Protein AF-A0A645CRA7-F1 (afdb_monomer)

Organism: NCBI:txid1076179

Mean predicted aligned error: 7.64 Å

Foldseek 3Di:
DVVVVCCVVPPQCVLVVVVVVVVVVVVCVVVVVDPVVVVVVVVVVVLVVQLVVQLCVLVVCCVVPVPDPDPVVNVVSSVVSNCCCVPVVVVVSVVSVVVVVCVVVVPPDPPDPDDPDPPDD

Secondary structure (DSSP, 8-state):
--HHHHIIIIIISHHHHHHHHHHHHHHHHHHT---HHHHHHHHHHHHHHHHHHHHHHHHHHHHHS---S-HHHHHHHHHHHHHHHHHHHHHHHHHHHHHHHHHHHT----------PPPP-

Sequence (121 aa):
MLGLPYWVIFEWLTPIVEAAGIIYMIIQIAIGQLDINIFLILFGFTYLFSILFSVWAVVFEEFSYPKYKKSSDLIKLIAISLIEPFFNHPMNVWFSLKGNYHYMTGVRSWGKMERKGFAKK

Solvent-accessible surface area (backbone atoms only — not comparable to full-atom values): 7169 Å² total; per-residue (Å²): 130,66,62,62,63,47,42,50,60,65,60,66,39,39,48,57,52,49,53,50,50,52,52,50,52,52,51,34,54,75,73,65,75,54,59,62,67,62,48,52,52,52,50,50,51,56,52,53,54,51,42,49,52,56,45,48,51,56,52,50,44,43,74,77,51,76,75,72,93,46,74,70,56,55,54,49,52,49,56,46,56,72,50,38,69,77,55,56,47,56,50,50,35,50,52,50,53,49,50,52,52,28,62,76,70,66,58,80,77,89,69,85,85,77,80,80,69,85,76,80,127

pLDDT: mean 87.11, std 8.3, range [48.47, 96.12]

Structure (mmCIF, N/CA/C/O backbone):
data_AF-A0A645CRA7-F1
#
_entry.id   AF-A0A645CRA7-F1
#
loop_
_atom_site.group_PDB
_atom_site.id
_atom_site.type_symbol
_atom_site.label_atom_id
_atom_site.label_alt_id
_atom_site.label_comp_id
_atom_site.label_asym_id
_atom_site.label_entity_id
_atom_site.label_seq_id
_atom_site.pdbx_PDB_ins_code
_atom_site.Cartn_x
_atom_site.Cartn_y
_atom_site.Cartn_z
_atom_site.occupancy
_atom_site.B_iso_or_equiv
_atom_site.auth_seq_id
_atom_site.auth_comp_id
_atom_site.auth_asym_id
_atom_site.auth_atom_id
_atom_site.pdbx_PDB_model_num
ATOM 1 N N . MET A 1 1 ? -4.613 -25.609 -12.948 1.00 62.53 1 MET A N 1
ATOM 2 C CA . MET A 1 1 ? -5.931 -25.291 -12.345 1.00 62.53 1 MET A CA 1
ATOM 3 C C . MET A 1 1 ? -5.840 -24.587 -10.981 1.00 62.53 1 MET A C 1
ATOM 5 O O . MET A 1 1 ? -6.856 -24.087 -10.528 1.00 62.53 1 MET A O 1
ATOM 9 N N . LEU A 1 2 ? -4.656 -24.455 -10.356 1.00 84.06 2 LEU A N 1
ATOM 10 C CA . LEU A 1 2 ? -4.478 -23.709 -9.092 1.00 84.06 2 LEU A CA 1
ATOM 11 C C . LEU A 1 2 ? -4.395 -22.178 -9.252 1.00 84.06 2 LEU A C 1
ATOM 13 O O . LEU A 1 2 ? -4.548 -21.455 -8.275 1.00 84.06 2 LEU A O 1
ATOM 17 N N . GLY A 1 3 ? -4.180 -21.680 -10.474 1.00 89.69 3 GLY A N 1
ATOM 18 C CA . GLY A 1 3 ? -3.999 -20.247 -10.723 1.00 89.69 3 GLY A CA 1
ATOM 19 C C . GLY A 1 3 ? -5.240 -19.402 -10.431 1.00 89.69 3 GLY A C 1
ATOM 20 O O . GLY A 1 3 ? -5.107 -18.314 -9.895 1.00 89.69 3 GLY A O 1
ATOM 21 N N . LEU A 1 4 ? -6.446 -19.907 -10.720 1.00 91.50 4 LEU A N 1
ATOM 22 C CA . LEU A 1 4 ? -7.678 -19.139 -10.506 1.00 91.50 4 LEU A CA 1
ATOM 23 C C . LEU A 1 4 ? -8.021 -18.973 -9.014 1.00 91.50 4 LEU A C 1
ATOM 25 O O . LEU A 1 4 ? -8.268 -17.843 -8.603 1.00 91.50 4 LEU A O 1
ATOM 29 N N . PRO A 1 5 ? -7.957 -20.026 -8.172 1.00 92.12 5 PRO A N 1
ATOM 30 C CA . PRO A 1 5 ? -8.060 -19.851 -6.725 1.00 92.12 5 PRO A CA 1
ATOM 31 C C . PRO A 1 5 ? -7.002 -18.902 -6.152 1.00 92.12 5 PRO A C 1
ATOM 33 O O . PRO A 1 5 ? -7.337 -18.039 -5.346 1.00 92.12 5 PRO A O 1
ATOM 36 N N . TYR A 1 6 ? -5.744 -19.024 -6.592 1.00 91.88 6 TYR A N 1
ATOM 37 C CA . TYR A 1 6 ? -4.669 -18.132 -6.156 1.00 91.88 6 TYR A CA 1
ATOM 38 C C . TYR A 1 6 ? -4.982 -16.670 -6.491 1.00 91.88 6 TYR A C 1
ATOM 40 O O . TYR A 1 6 ? -4.957 -15.814 -5.613 1.00 91.88 6 TYR A O 1
ATOM 48 N N . TRP A 1 7 ? -5.353 -16.410 -7.742 1.00 92.62 7 TRP A N 1
ATOM 49 C CA . TRP A 1 7 ? -5.669 -15.075 -8.228 1.00 92.62 7 TRP A CA 1
ATOM 50 C C . TRP A 1 7 ? -6.812 -14.428 -7.435 1.00 92.62 7 TRP A C 1
ATOM 52 O O . TRP A 1 7 ? -6.708 -13.288 -6.990 1.00 92.62 7 TRP A O 1
ATOM 62 N N . VAL A 1 8 ? -7.891 -15.174 -7.175 1.00 91.56 8 VAL A N 1
ATOM 63 C CA . VAL A 1 8 ? -9.033 -14.647 -6.412 1.00 91.56 8 VAL A CA 1
ATOM 64 C C . VAL A 1 8 ? -8.636 -14.302 -4.972 1.00 91.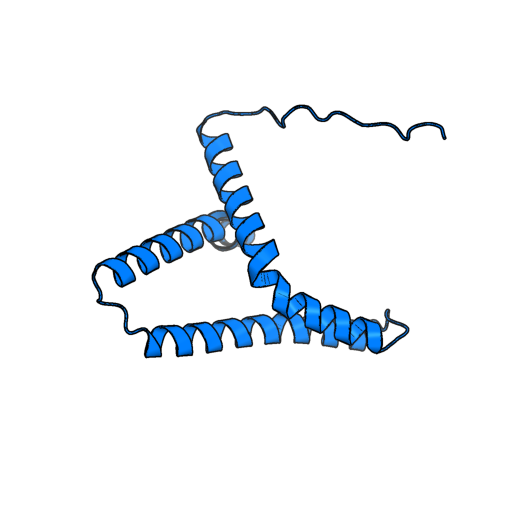56 8 VAL A C 1
ATOM 66 O O . VAL A 1 8 ? -8.998 -13.235 -4.481 1.00 91.56 8 VAL A O 1
ATOM 69 N N . ILE A 1 9 ? -7.896 -15.183 -4.294 1.00 92.38 9 ILE A N 1
ATOM 70 C CA . ILE A 1 9 ? -7.597 -15.043 -2.859 1.00 92.38 9 ILE A CA 1
ATOM 71 C C . ILE A 1 9 ? -6.471 -14.037 -2.599 1.00 92.38 9 ILE A C 1
ATOM 73 O O . ILE A 1 9 ? -6.539 -13.294 -1.625 1.00 92.38 9 ILE A O 1
ATOM 77 N N . PHE A 1 10 ? -5.438 -14.008 -3.440 1.00 89.06 10 PHE A N 1
ATOM 78 C CA . PHE A 1 10 ? -4.230 -13.219 -3.182 1.00 89.06 10 PHE A CA 1
ATOM 79 C C . PHE A 1 10 ? -4.106 -11.967 -4.043 1.00 89.06 10 PHE A C 1
ATOM 81 O O . PHE A 1 10 ? -3.404 -11.042 -3.648 1.00 89.06 10 PHE A O 1
ATOM 88 N N . GLU A 1 11 ? -4.763 -11.892 -5.198 1.00 89.75 11 GLU A N 1
ATOM 89 C CA . GLU A 1 11 ? -4.726 -10.672 -6.012 1.00 89.75 11 GLU A CA 1
ATOM 90 C C . GLU A 1 11 ? -6.004 -9.860 -5.829 1.00 89.75 11 GLU A C 1
ATOM 92 O O . GLU A 1 11 ? -5.951 -8.697 -5.430 1.00 89.75 11 GLU A O 1
ATOM 97 N N . TRP A 1 12 ? -7.168 -10.472 -6.062 1.00 92.44 12 TRP A N 1
ATOM 98 C CA . TRP A 1 12 ? -8.440 -9.748 -6.020 1.00 92.44 12 TRP A CA 1
ATOM 99 C C . TRP A 1 12 ? -8.903 -9.402 -4.595 1.00 92.44 12 TRP A C 1
ATOM 101 O O . TRP A 1 12 ? -9.365 -8.285 -4.353 1.00 92.44 12 TRP A O 1
ATOM 111 N N . LEU A 1 13 ? -8.777 -10.334 -3.645 1.00 93.31 13 LEU A N 1
ATOM 112 C CA . LEU A 1 13 ? -9.274 -10.161 -2.273 1.00 93.31 13 LEU A CA 1
ATOM 113 C C . LEU A 1 13 ? -8.347 -9.310 -1.383 1.00 93.31 13 LEU A C 1
ATOM 115 O O . LEU A 1 13 ? -8.818 -8.673 -0.440 1.00 93.31 13 LEU A O 1
ATOM 119 N N . THR A 1 14 ? -7.052 -9.251 -1.694 1.00 92.88 14 THR A N 1
ATOM 120 C CA . THR A 1 14 ? -6.036 -8.494 -0.938 1.00 92.88 14 THR A CA 1
ATOM 121 C C . THR A 1 14 ? -6.431 -7.051 -0.608 1.00 92.88 14 THR A C 1
ATOM 123 O O . THR A 1 14 ? -6.451 -6.728 0.579 1.00 92.88 14 THR A O 1
ATOM 126 N N . PRO A 1 15 ? -6.835 -6.191 -1.567 1.00 93.19 15 PRO A N 1
ATOM 127 C CA . PRO A 1 15 ? -7.221 -4.812 -1.250 1.00 93.19 15 PRO A CA 1
ATOM 128 C C . PRO A 1 15 ? -8.445 -4.717 -0.323 1.00 93.19 15 PRO A C 1
ATOM 130 O O . PRO A 1 15 ? -8.571 -3.757 0.436 1.00 93.19 15 PRO A O 1
ATOM 133 N N . ILE A 1 16 ? -9.351 -5.702 -0.354 1.00 93.94 16 ILE A N 1
ATOM 134 C CA . ILE A 1 16 ? -10.534 -5.739 0.521 1.00 93.94 16 ILE A CA 1
ATOM 135 C C . ILE A 1 16 ? -10.115 -6.093 1.951 1.00 93.94 16 ILE A C 1
ATOM 137 O O . ILE A 1 16 ? -10.544 -5.437 2.902 1.00 93.94 16 ILE A O 1
ATOM 141 N N . VAL A 1 17 ? -9.264 -7.111 2.103 1.00 95.12 17 VAL A N 1
ATOM 142 C CA . VAL A 1 17 ? -8.739 -7.543 3.408 1.00 95.12 17 VAL A CA 1
ATOM 143 C C . VAL A 1 17 ? -7.878 -6.453 4.034 1.00 95.12 17 VAL A C 1
ATOM 145 O O . VAL A 1 17 ? -8.006 -6.192 5.228 1.00 95.12 17 VAL A O 1
ATOM 148 N N . GLU A 1 18 ? -7.055 -5.775 3.242 1.00 93.88 18 GLU A N 1
ATOM 149 C CA . GLU A 1 18 ? -6.228 -4.667 3.713 1.00 93.88 18 GLU A CA 1
ATOM 150 C C . GLU A 1 18 ? -7.083 -3.503 4.230 1.00 93.88 18 GLU A C 1
ATOM 152 O O . GLU A 1 18 ? -6.891 -3.042 5.357 1.00 93.88 18 GLU A O 1
ATOM 157 N N . ALA A 1 19 ? -8.096 -3.086 3.464 1.00 94.56 19 ALA A N 1
ATOM 158 C CA . ALA A 1 19 ? -9.025 -2.042 3.890 1.00 94.56 19 ALA A CA 1
ATOM 159 C C . ALA A 1 19 ? -9.769 -2.423 5.180 1.00 94.56 19 ALA A C 1
ATOM 161 O O . ALA A 1 19 ? -9.892 -1.605 6.094 1.00 94.56 19 ALA A O 1
ATOM 162 N N . ALA A 1 20 ? -10.224 -3.675 5.281 1.00 95.56 20 ALA A N 1
ATOM 163 C CA . ALA A 1 20 ? -10.854 -4.196 6.489 1.00 95.56 20 ALA A CA 1
ATOM 164 C C . ALA A 1 20 ? -9.885 -4.200 7.685 1.00 95.56 20 ALA A C 1
ATOM 166 O O . ALA A 1 20 ? -10.278 -3.820 8.788 1.00 95.56 20 ALA A O 1
ATOM 167 N N . GLY A 1 21 ? -8.619 -4.563 7.467 1.00 93.69 21 GLY A N 1
ATOM 168 C CA . GLY A 1 21 ? -7.563 -4.521 8.478 1.00 93.69 21 GLY A CA 1
ATOM 169 C C . GLY A 1 21 ? -7.293 -3.106 8.994 1.00 93.69 21 GLY A C 1
ATOM 170 O O . GLY A 1 21 ? -7.201 -2.906 10.206 1.00 93.69 21 GLY A O 1
ATOM 171 N N . ILE A 1 22 ? -7.251 -2.108 8.105 1.00 92.38 22 ILE A N 1
ATOM 172 C CA . ILE A 1 22 ? -7.092 -0.694 8.484 1.00 92.38 22 ILE A CA 1
ATOM 173 C C . ILE A 1 22 ? -8.293 -0.214 9.310 1.00 92.38 22 ILE A C 1
ATOM 175 O O . ILE A 1 22 ? -8.110 0.413 10.354 1.00 92.38 22 ILE A O 1
ATOM 179 N N . ILE A 1 23 ? -9.520 -0.533 8.886 1.00 95.00 23 ILE A N 1
ATOM 180 C CA . ILE A 1 23 ? -10.738 -0.192 9.640 1.00 95.00 23 ILE A CA 1
ATOM 181 C C . ILE A 1 23 ? -10.703 -0.842 11.027 1.00 95.00 23 ILE A C 1
ATOM 183 O O . ILE A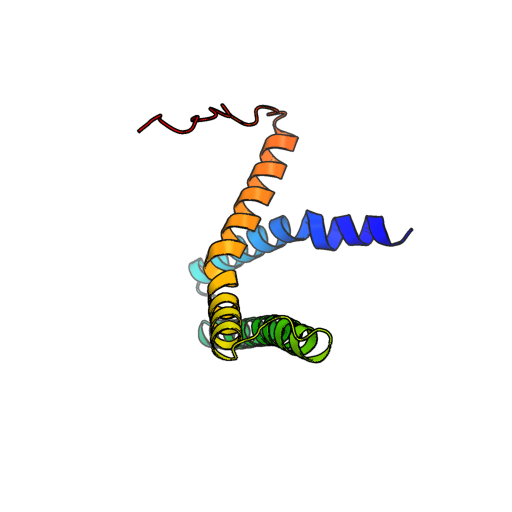 1 23 ? -10.960 -0.176 12.030 1.00 95.00 23 ILE A O 1
ATOM 187 N N . TYR A 1 24 ? -10.338 -2.123 11.099 1.00 93.94 24 TYR A N 1
ATOM 188 C CA . TYR A 1 24 ? -10.204 -2.847 12.358 1.00 93.94 24 TYR A CA 1
ATOM 189 C C . TYR A 1 24 ? -9.165 -2.200 13.284 1.00 93.94 24 TYR A C 1
ATOM 191 O O . TYR A 1 24 ? -9.443 -1.987 14.463 1.00 93.94 24 TYR A O 1
ATOM 199 N N . MET A 1 25 ? -8.003 -1.815 12.754 1.00 92.75 25 MET A N 1
ATOM 200 C CA . MET A 1 25 ? -6.973 -1.100 13.510 1.00 92.75 25 MET A CA 1
ATOM 201 C C . MET A 1 25 ? -7.506 0.226 14.076 1.00 92.75 25 MET A C 1
ATOM 203 O O . MET A 1 25 ? -7.300 0.509 15.255 1.00 92.75 25 MET A O 1
ATOM 207 N N . ILE A 1 26 ? -8.232 1.016 13.277 1.00 93.31 26 ILE A N 1
ATOM 208 C CA . ILE A 1 26 ? -8.836 2.280 13.734 1.00 93.31 26 ILE A CA 1
ATOM 209 C C . ILE A 1 26 ? -9.826 2.030 14.881 1.00 93.31 26 ILE A C 1
ATOM 211 O O . ILE A 1 26 ? -9.813 2.760 15.873 1.00 93.31 26 ILE A O 1
ATOM 215 N N . ILE A 1 27 ? -10.647 0.980 14.784 1.00 94.88 27 ILE A N 1
ATOM 216 C CA . ILE A 1 27 ? -11.590 0.595 15.844 1.00 94.88 27 ILE A CA 1
ATOM 217 C C . ILE A 1 27 ? -10.840 0.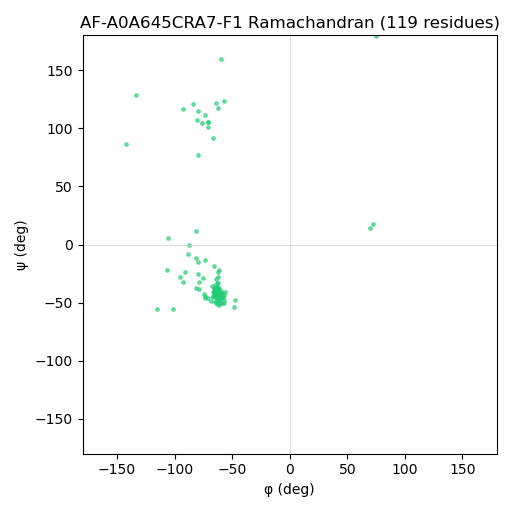229 17.134 1.00 94.88 27 ILE A C 1
ATOM 219 O O . ILE A 1 27 ? -11.206 0.698 18.210 1.00 94.88 27 ILE A O 1
ATOM 223 N N . GLN A 1 28 ? -9.766 -0.558 17.041 1.00 93.06 28 GLN A N 1
ATOM 224 C CA . GLN A 1 28 ? -8.955 -0.953 18.201 1.00 93.06 28 GLN A CA 1
ATOM 225 C C . GLN A 1 28 ? -8.277 0.242 18.886 1.00 93.06 28 GLN A C 1
ATOM 227 O O . GLN A 1 28 ? -8.212 0.294 20.117 1.00 93.06 28 GLN A O 1
ATOM 232 N N . ILE A 1 29 ? -7.829 1.230 18.103 1.00 91.56 29 ILE A N 1
ATOM 233 C CA . ILE A 1 29 ? -7.305 2.501 18.624 1.00 91.56 29 ILE A CA 1
ATOM 234 C C . ILE A 1 29 ? -8.410 3.278 19.351 1.00 91.56 29 ILE A C 1
ATOM 236 O O . ILE A 1 29 ? -8.179 3.770 20.453 1.00 91.56 29 ILE A O 1
ATOM 240 N N . ALA A 1 30 ? -9.616 3.357 18.780 1.00 92.81 30 ALA A N 1
ATOM 241 C CA . ALA A 1 30 ? -10.736 4.090 19.374 1.00 92.81 30 ALA A CA 1
ATOM 242 C C . ALA A 1 30 ? -11.222 3.486 20.705 1.00 92.81 30 ALA A C 1
ATOM 244 O O . ALA A 1 30 ? -11.619 4.224 21.604 1.00 92.81 30 ALA A O 1
ATOM 245 N N . ILE A 1 31 ? -11.173 2.158 20.846 1.00 94.44 31 ILE A N 1
ATOM 246 C CA . ILE A 1 31 ? -11.546 1.445 22.082 1.00 94.44 31 ILE A CA 1
ATOM 247 C C . ILE A 1 31 ? -10.386 1.457 23.104 1.00 94.44 31 ILE A C 1
ATOM 249 O O . ILE A 1 31 ? -10.583 1.136 24.274 1.00 94.44 31 ILE A O 1
ATOM 253 N N . GLY A 1 32 ? -9.174 1.855 22.695 1.00 90.62 32 GLY A N 1
ATOM 254 C CA . GLY A 1 32 ? -7.993 1.912 23.563 1.00 90.62 32 GLY A CA 1
ATOM 255 C C . GLY A 1 32 ? -7.415 0.539 23.924 1.00 90.62 32 GLY A C 1
ATOM 256 O O . GLY A 1 32 ? -6.659 0.427 24.884 1.00 90.62 32 GLY A O 1
ATOM 257 N N . GLN A 1 33 ? -7.772 -0.509 23.176 1.00 90.31 33 GLN A N 1
ATOM 258 C CA . GLN A 1 33 ? -7.284 -1.881 23.386 1.00 90.31 33 GLN A CA 1
ATOM 259 C C . GLN A 1 33 ? -5.978 -2.173 22.637 1.00 90.31 33 GLN A C 1
ATOM 261 O O . GLN A 1 33 ? -5.367 -3.222 22.837 1.00 90.31 33 GLN A O 1
ATOM 266 N N . LEU A 1 34 ? -5.541 -1.253 21.774 1.00 90.38 34 LEU A N 1
ATOM 267 C CA . LEU A 1 34 ? -4.309 -1.401 21.016 1.00 90.38 34 LEU A CA 1
ATOM 268 C C . LEU A 1 34 ? -3.089 -1.041 21.877 1.00 90.38 34 LEU A C 1
ATOM 270 O O . LEU A 1 34 ? -2.882 0.124 22.216 1.00 90.38 34 LEU A O 1
ATOM 274 N N . ASP A 1 35 ? -2.234 -2.024 22.158 1.00 91.81 35 ASP A N 1
ATOM 275 C CA . ASP A 1 35 ? -0.889 -1.751 22.663 1.00 91.81 35 ASP A CA 1
ATOM 276 C C . ASP A 1 35 ? -0.039 -1.146 21.535 1.00 91.81 35 ASP A C 1
ATOM 278 O O . ASP A 1 35 ? 0.392 -1.828 20.599 1.00 91.81 35 ASP A O 1
ATOM 282 N N . ILE A 1 36 ? 0.187 0.164 21.629 1.00 89.69 36 ILE A N 1
ATOM 283 C CA . ILE A 1 36 ? 0.928 0.939 20.631 1.00 89.69 36 ILE A CA 1
ATOM 284 C C . ILE A 1 36 ? 2.381 0.453 20.519 1.00 89.69 36 ILE A C 1
ATOM 286 O O . ILE A 1 36 ? 2.941 0.472 19.423 1.00 89.69 36 ILE A O 1
ATOM 290 N N . ASN A 1 37 ? 2.995 -0.020 21.608 1.00 93.81 37 ASN A N 1
ATOM 291 C CA . ASN A 1 37 ? 4.387 -0.471 21.581 1.00 93.81 37 ASN A CA 1
ATOM 292 C C . ASN A 1 37 ? 4.518 -1.753 20.760 1.00 93.81 37 ASN A C 1
ATOM 294 O O . ASN A 1 37 ? 5.361 -1.833 19.864 1.00 93.81 37 ASN A O 1
ATOM 298 N N . ILE A 1 38 ? 3.653 -2.737 21.024 1.00 93.44 38 ILE A N 1
ATOM 299 C CA . ILE A 1 38 ? 3.633 -3.996 20.266 1.00 93.44 38 ILE A CA 1
ATOM 300 C C . ILE A 1 38 ? 3.296 -3.719 18.799 1.00 93.44 38 ILE A C 1
ATOM 302 O O . ILE A 1 38 ? 3.954 -4.257 17.905 1.00 93.44 38 ILE A O 1
ATOM 306 N N . PHE A 1 39 ? 2.319 -2.845 18.546 1.00 92.75 39 PHE A N 1
ATOM 307 C CA . PHE A 1 39 ? 1.949 -2.443 17.194 1.00 92.75 39 PHE A CA 1
ATOM 308 C C . PHE A 1 39 ? 3.137 -1.853 16.426 1.00 92.75 39 PHE A C 1
ATOM 310 O O . PHE A 1 39 ? 3.424 -2.311 15.324 1.00 92.75 39 PHE A O 1
ATOM 317 N N . LEU A 1 40 ? 3.862 -0.889 17.003 1.00 93.69 40 LEU A N 1
ATOM 318 C CA . LEU A 1 40 ? 5.002 -0.251 16.338 1.00 93.69 40 LEU A CA 1
ATOM 319 C C . LEU A 1 40 ? 6.145 -1.234 16.064 1.00 93.69 40 LEU A C 1
ATOM 321 O O . LEU A 1 40 ? 6.760 -1.164 14.999 1.00 93.69 40 LEU A O 1
ATOM 325 N N . ILE A 1 41 ? 6.412 -2.167 16.983 1.00 96.12 41 ILE A N 1
ATOM 326 C CA . ILE A 1 41 ? 7.440 -3.200 16.793 1.00 96.12 41 ILE A CA 1
ATOM 327 C C . ILE A 1 41 ? 7.052 -4.134 15.642 1.00 96.12 41 ILE A C 1
ATOM 329 O O . ILE A 1 41 ? 7.862 -4.367 14.743 1.00 96.12 41 ILE A O 1
ATOM 333 N N . LEU A 1 42 ? 5.817 -4.646 15.638 1.00 95.12 42 LEU A N 1
ATOM 334 C CA . LEU A 1 42 ? 5.334 -5.543 14.584 1.00 95.12 42 LEU A CA 1
ATOM 335 C C . LEU A 1 42 ? 5.232 -4.835 13.231 1.00 95.12 42 LEU A C 1
ATOM 337 O O . LEU A 1 42 ? 5.635 -5.398 12.210 1.00 95.12 42 LEU A O 1
ATOM 341 N N . PHE A 1 43 ? 4.740 -3.597 13.216 1.00 92.88 43 PHE A N 1
ATOM 342 C CA . PHE A 1 43 ? 4.677 -2.768 12.018 1.00 92.88 43 PHE A CA 1
ATOM 343 C C . PHE A 1 43 ? 6.079 -2.523 11.456 1.00 92.88 43 PHE A C 1
ATOM 345 O O . PHE A 1 43 ? 6.327 -2.802 10.288 1.00 92.88 43 PHE A O 1
ATOM 352 N N . GLY A 1 44 ? 7.029 -2.092 12.292 1.00 94.75 44 GLY A N 1
ATOM 353 C CA . GLY A 1 44 ? 8.415 -1.885 11.877 1.00 94.75 44 GLY A CA 1
ATOM 354 C C . GLY A 1 44 ? 9.066 -3.161 11.343 1.00 94.75 44 GLY A C 1
ATOM 355 O O . GLY A 1 44 ? 9.699 -3.132 10.290 1.00 94.75 44 GLY A O 1
ATOM 356 N N . PHE A 1 45 ? 8.867 -4.296 12.018 1.00 95.75 45 PHE A N 1
ATOM 357 C CA . PHE A 1 45 ? 9.406 -5.586 11.588 1.00 95.75 45 PHE A CA 1
ATOM 358 C C . PHE A 1 45 ? 8.863 -6.017 10.219 1.00 95.75 45 PHE A C 1
ATOM 360 O O . PHE A 1 45 ? 9.638 -6.310 9.309 1.00 95.75 45 PHE A O 1
ATOM 367 N N . THR A 1 46 ? 7.540 -6.024 10.054 1.00 93.81 46 THR A N 1
ATOM 368 C CA . THR A 1 46 ? 6.887 -6.434 8.798 1.00 93.81 46 THR A CA 1
ATOM 369 C C . THR A 1 46 ? 7.206 -5.484 7.644 1.00 93.81 46 THR A C 1
ATOM 371 O O . THR A 1 46 ? 7.453 -5.930 6.520 1.00 93.81 46 THR A O 1
ATOM 374 N N . TYR A 1 47 ? 7.284 -4.184 7.926 1.00 92.31 47 TYR A N 1
ATOM 375 C CA . TYR A 1 47 ? 7.674 -3.162 6.963 1.00 92.31 47 TYR A CA 1
ATOM 376 C C . TYR A 1 47 ? 9.120 -3.349 6.476 1.00 92.31 47 TYR A C 1
ATOM 378 O O . TYR A 1 47 ? 9.362 -3.441 5.271 1.00 92.31 47 TYR A O 1
ATOM 386 N N . LEU A 1 48 ? 10.080 -3.492 7.396 1.00 93.06 48 LEU A N 1
ATOM 387 C CA . LEU A 1 48 ? 11.486 -3.739 7.052 1.00 93.06 48 LEU A CA 1
ATOM 388 C C . LEU A 1 48 ? 11.670 -5.057 6.296 1.00 93.06 48 LEU A C 1
ATOM 390 O O . LEU A 1 48 ? 12.455 -5.121 5.351 1.00 93.06 48 LEU A O 1
ATOM 394 N N . PHE A 1 49 ? 10.926 -6.094 6.678 1.00 93.44 49 PHE A N 1
ATOM 395 C CA . PHE A 1 49 ? 10.937 -7.377 5.985 1.00 93.44 49 PHE A CA 1
ATOM 396 C C . PHE A 1 49 ? 10.426 -7.259 4.542 1.00 93.44 49 PHE A C 1
ATOM 398 O O . PHE A 1 49 ? 11.006 -7.841 3.628 1.00 93.44 49 PHE A O 1
ATOM 405 N N . SER A 1 50 ? 9.395 -6.443 4.314 1.00 90.88 50 SER A N 1
ATOM 406 C CA . SER A 1 50 ? 8.865 -6.175 2.972 1.00 90.88 50 SER A CA 1
ATOM 407 C C . SER A 1 50 ? 9.870 -5.409 2.107 1.00 90.88 50 SER A C 1
ATOM 409 O O . SER A 1 50 ? 10.134 -5.803 0.971 1.00 90.88 50 SER A O 1
ATOM 411 N N . ILE A 1 51 ? 10.505 -4.369 2.660 1.00 90.81 51 ILE A N 1
ATOM 412 C CA . ILE A 1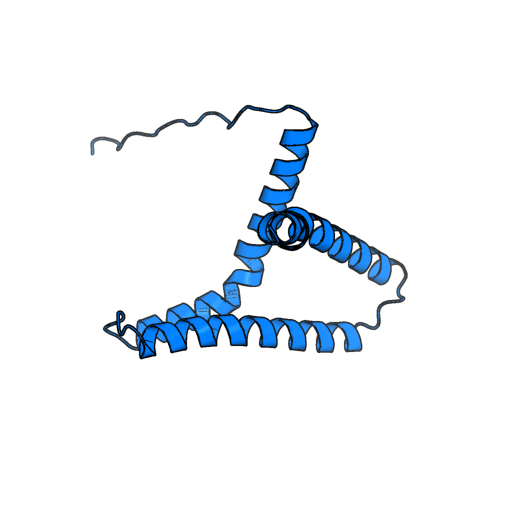 51 ? 11.577 -3.629 1.972 1.00 90.81 51 ILE A CA 1
ATOM 413 C C . ILE A 1 51 ? 12.732 -4.556 1.607 1.00 90.81 51 ILE A C 1
ATOM 415 O O . ILE A 1 51 ? 13.283 -4.448 0.514 1.00 90.81 51 ILE A O 1
ATOM 419 N N . LEU A 1 52 ? 13.110 -5.465 2.509 1.00 92.94 52 LEU A N 1
ATOM 420 C CA . LEU A 1 52 ? 14.202 -6.399 2.275 1.00 92.94 52 LEU A CA 1
ATOM 421 C C . LEU A 1 52 ? 13.957 -7.225 1.006 1.00 92.94 52 LEU A C 1
ATOM 423 O O . LEU A 1 52 ? 14.884 -7.368 0.213 1.00 92.94 52 LEU A O 1
ATOM 427 N N . PHE A 1 53 ? 12.728 -7.688 0.755 1.00 90.81 53 PHE A N 1
ATOM 428 C CA . PHE A 1 53 ? 12.396 -8.369 -0.501 1.00 90.81 53 PHE A CA 1
ATOM 429 C C . PHE A 1 53 ? 12.529 -7.466 -1.726 1.00 90.81 53 PHE A C 1
ATOM 431 O O . PHE A 1 53 ? 13.123 -7.890 -2.719 1.00 90.81 53 PHE A O 1
ATOM 438 N N . SER A 1 54 ? 12.035 -6.228 -1.662 1.00 89.06 54 SER A N 1
ATOM 439 C CA . SER A 1 54 ? 12.161 -5.271 -2.769 1.00 89.06 54 SER A CA 1
ATOM 440 C C . SER A 1 54 ? 13.626 -4.959 -3.087 1.00 89.06 54 SER A C 1
ATOM 442 O O . SER A 1 54 ? 14.028 -4.961 -4.250 1.00 89.06 54 SER A O 1
ATOM 444 N N . VAL A 1 55 ? 14.455 -4.762 -2.060 1.00 89.38 55 VAL A N 1
ATOM 445 C CA . VAL A 1 55 ? 15.899 -4.542 -2.219 1.00 89.38 55 VAL A CA 1
ATOM 446 C C . VAL A 1 55 ? 16.576 -5.785 -2.790 1.00 89.38 55 VAL A C 1
ATOM 448 O O . VAL A 1 55 ? 17.368 -5.663 -3.722 1.00 89.38 55 VAL A O 1
ATOM 451 N N . TRP A 1 56 ? 16.245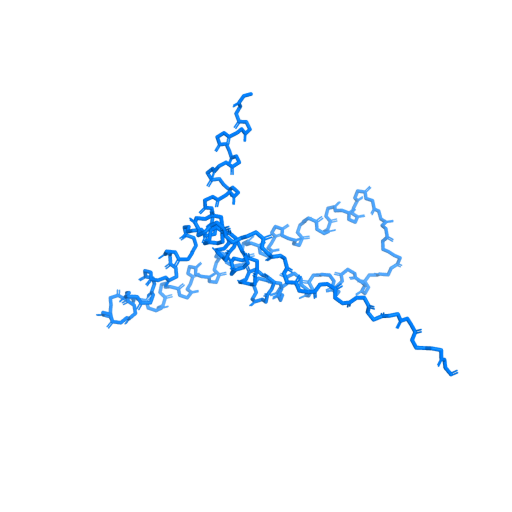 -6.979 -2.290 1.00 90.69 56 TRP A N 1
ATOM 452 C CA . TRP A 1 56 ? 16.777 -8.231 -2.831 1.00 90.69 56 TRP A CA 1
ATOM 453 C C . TRP A 1 56 ? 16.423 -8.427 -4.299 1.00 90.69 56 TRP A C 1
ATOM 455 O O . TRP A 1 56 ? 17.285 -8.858 -5.057 1.00 90.69 56 TRP A O 1
ATOM 465 N N . ALA A 1 57 ? 15.204 -8.083 -4.714 1.00 89.00 57 ALA A N 1
ATOM 466 C CA . ALA A 1 57 ? 14.800 -8.162 -6.112 1.00 89.00 57 ALA A CA 1
ATOM 467 C C . ALA A 1 57 ? 15.662 -7.248 -7.000 1.00 89.00 57 ALA A C 1
ATOM 469 O O . ALA A 1 57 ? 16.177 -7.703 -8.020 1.00 89.00 57 ALA A O 1
ATOM 470 N N . VAL A 1 58 ? 15.894 -5.999 -6.576 1.00 87.31 58 VAL A N 1
ATOM 471 C CA . VAL A 1 58 ? 16.743 -5.037 -7.306 1.00 87.31 58 VAL A CA 1
ATOM 472 C C . VAL A 1 58 ? 18.197 -5.511 -7.369 1.00 87.31 58 VAL A C 1
ATOM 474 O O . VAL A 1 58 ? 18.823 -5.468 -8.427 1.00 87.31 58 VAL A O 1
ATOM 477 N N . VAL A 1 59 ? 18.742 -5.991 -6.249 1.00 86.31 59 VAL A N 1
ATOM 478 C CA . VAL A 1 59 ? 20.118 -6.503 -6.179 1.00 86.31 59 VAL A CA 1
ATOM 479 C C . VAL A 1 59 ? 20.278 -7.746 -7.054 1.00 86.31 59 VAL A C 1
ATOM 481 O O . VAL A 1 59 ? 21.239 -7.849 -7.813 1.00 86.31 59 VAL A O 1
ATOM 484 N N . PHE A 1 60 ? 19.330 -8.680 -6.983 1.00 88.12 60 PHE A N 1
ATOM 485 C CA . PHE A 1 60 ? 19.341 -9.901 -7.782 1.00 88.12 60 PHE A CA 1
ATOM 486 C C . PHE A 1 60 ? 19.214 -9.614 -9.283 1.00 88.12 60 PHE A C 1
ATOM 488 O O . PHE A 1 60 ? 19.879 -10.274 -10.089 1.00 88.12 60 PHE A O 1
ATOM 495 N N . GLU A 1 61 ? 18.403 -8.620 -9.664 1.00 86.44 61 GLU A N 1
ATOM 496 C CA . GLU A 1 61 ? 18.308 -8.170 -11.053 1.00 86.44 61 GLU A CA 1
ATOM 497 C C . GLU A 1 61 ? 19.650 -7.623 -11.548 1.00 86.44 61 GLU A C 1
ATOM 499 O O . GLU A 1 61 ? 20.090 -8.029 -12.620 1.00 86.44 61 GLU A O 1
ATOM 504 N N . GLU A 1 62 ? 20.341 -6.790 -10.765 1.00 84.06 62 GLU A N 1
ATOM 505 C CA . GLU A 1 62 ? 21.651 -6.248 -11.152 1.00 84.06 62 GLU A CA 1
ATOM 506 C C . GLU A 1 62 ? 22.731 -7.339 -11.262 1.00 84.06 62 GLU A C 1
ATOM 508 O O . GLU A 1 62 ? 23.545 -7.307 -12.184 1.00 84.06 62 GLU A O 1
ATOM 513 N N . PHE A 1 63 ? 22.721 -8.342 -10.373 1.00 83.50 63 PHE A N 1
ATOM 514 C CA . PHE A 1 63 ? 23.636 -9.488 -10.469 1.00 83.50 63 PHE A CA 1
ATOM 515 C C . PHE A 1 63 ? 23.377 -10.354 -11.708 1.00 83.50 63 PHE A C 1
ATOM 517 O O . PHE A 1 63 ? 24.326 -10.834 -12.329 1.00 83.50 63 PHE A O 1
ATOM 524 N N . SER A 1 64 ? 22.107 -10.579 -12.056 1.00 83.56 64 SER A N 1
ATOM 525 C CA . SER A 1 64 ? 21.726 -11.452 -13.176 1.00 83.56 64 SER A CA 1
ATOM 526 C C . SER A 1 64 ? 21.826 -10.740 -14.528 1.00 83.56 64 SER A C 1
ATOM 528 O O . SER A 1 64 ? 22.216 -11.343 -15.528 1.00 83.56 64 SER A O 1
ATOM 530 N N . TYR A 1 65 ? 21.474 -9.455 -14.560 1.00 80.25 65 TYR A N 1
ATOM 531 C CA . TYR A 1 65 ? 21.419 -8.610 -15.747 1.00 80.25 65 TYR A CA 1
ATOM 532 C C . TYR A 1 65 ? 21.905 -7.197 -15.395 1.00 80.25 65 TYR A C 1
ATOM 534 O O . TYR A 1 65 ? 21.077 -6.328 -15.115 1.00 80.25 65 TYR A O 1
ATOM 542 N N . PRO A 1 66 ? 23.222 -6.928 -15.454 1.00 73.56 66 PRO A N 1
ATOM 543 C CA . PRO A 1 66 ? 23.768 -5.609 -15.151 1.00 73.56 66 PRO A CA 1
ATOM 544 C C . PRO A 1 66 ? 23.313 -4.598 -16.211 1.00 73.56 66 PRO A C 1
ATOM 546 O O . PRO A 1 66 ? 23.913 -4.450 -17.281 1.00 73.56 66 PRO A O 1
ATOM 549 N N . LYS A 1 67 ? 22.186 -3.936 -15.940 1.00 68.06 67 LYS A N 1
ATOM 550 C CA . LYS A 1 67 ? 21.561 -2.941 -16.824 1.00 68.06 67 LYS A CA 1
ATOM 551 C C . LYS A 1 67 ? 21.984 -1.527 -16.442 1.00 68.06 67 LYS A C 1
ATOM 553 O O . LYS A 1 67 ? 22.004 -0.645 -17.309 1.00 68.06 67 LYS A O 1
ATOM 558 N N . TYR A 1 68 ? 22.322 -1.288 -15.175 1.00 72.19 68 TYR A N 1
ATOM 559 C CA . TYR A 1 68 ? 22.615 0.049 -14.674 1.00 72.19 68 TYR A CA 1
ATOM 560 C C . TYR A 1 68 ? 24.114 0.355 -14.749 1.00 72.19 68 TYR A C 1
ATOM 562 O O . TYR A 1 68 ? 24.948 -0.240 -14.084 1.00 72.19 68 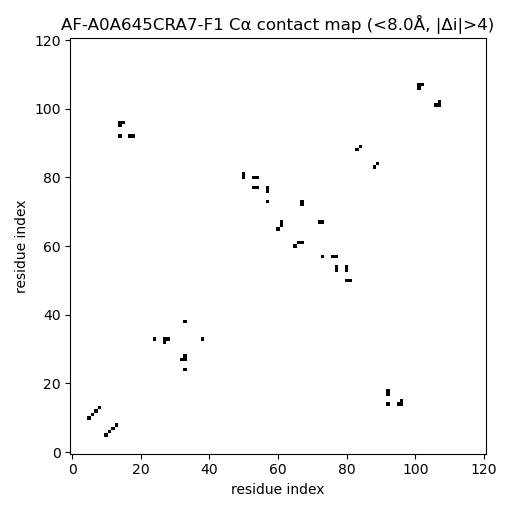TYR A O 1
ATOM 570 N N . LYS A 1 69 ? 24.482 1.361 -15.552 1.00 65.75 69 LYS A N 1
ATOM 571 C CA . LYS A 1 69 ? 25.892 1.751 -15.748 1.00 65.75 69 LYS A CA 1
ATOM 572 C C . LYS A 1 69 ? 26.505 2.496 -14.553 1.00 65.75 69 LYS A C 1
ATOM 574 O O . LYS A 1 69 ? 27.713 2.717 -14.539 1.00 65.75 69 LYS A O 1
ATOM 579 N N . LYS A 1 70 ? 25.689 2.955 -13.595 1.00 76.50 70 LYS A N 1
ATOM 580 C CA . LYS A 1 70 ? 26.119 3.765 -12.445 1.00 76.50 70 LYS A CA 1
ATOM 581 C C . LYS A 1 70 ? 25.514 3.237 -11.148 1.00 76.50 70 LYS A C 1
ATOM 583 O O . LYS A 1 70 ? 24.296 3.177 -11.006 1.00 76.50 70 LYS A O 1
ATOM 588 N N . SER A 1 71 ? 26.361 3.005 -10.147 1.00 73.88 71 SER A N 1
ATOM 589 C CA . SER A 1 71 ? 25.949 2.582 -8.799 1.00 73.88 71 SER A CA 1
ATOM 590 C C . SER A 1 71 ? 25.045 3.601 -8.091 1.00 73.88 71 SER A C 1
ATOM 592 O O . SER A 1 71 ? 24.275 3.242 -7.206 1.00 73.88 71 SER A O 1
ATOM 594 N N . SER A 1 72 ? 25.086 4.874 -8.504 1.00 80.12 72 SER A N 1
ATOM 595 C CA . SER A 1 72 ? 24.187 5.919 -7.999 1.00 80.12 72 SER A CA 1
ATOM 596 C C . SER A 1 72 ? 22.719 5.664 -8.330 1.00 80.12 72 SER A C 1
ATOM 598 O O . SER A 1 72 ? 21.843 6.109 -7.592 1.00 80.12 72 SER A O 1
ATOM 600 N N . ASP A 1 73 ? 22.439 4.986 -9.444 1.00 82.88 73 ASP A N 1
ATOM 601 C CA . ASP A 1 73 ? 21.066 4.718 -9.869 1.00 82.88 73 ASP A CA 1
ATOM 602 C C . ASP A 1 73 ? 20.469 3.554 -9.065 1.00 82.88 73 ASP A C 1
ATOM 604 O O . ASP A 1 73 ? 19.304 3.619 -8.682 1.00 82.88 73 ASP A O 1
ATOM 608 N N . LEU A 1 74 ? 21.295 2.581 -8.661 1.00 82.19 74 LEU A N 1
ATOM 609 C CA . LEU A 1 74 ? 20.905 1.519 -7.725 1.00 82.19 74 LEU A CA 1
ATOM 610 C C . LEU A 1 74 ? 20.513 2.080 -6.351 1.00 82.19 74 LEU A C 1
ATOM 612 O O . LEU A 1 74 ? 19.478 1.710 -5.804 1.00 82.19 74 LEU A O 1
ATOM 616 N N . ILE A 1 75 ? 21.288 3.030 -5.814 1.00 83.81 75 ILE A N 1
ATOM 617 C CA . ILE A 1 75 ? 20.968 3.675 -4.527 1.00 83.81 75 ILE A CA 1
ATOM 618 C C . ILE A 1 75 ? 19.637 4.434 -4.613 1.00 83.81 75 ILE A C 1
ATOM 620 O O . ILE A 1 75 ? 18.842 4.390 -3.674 1.00 83.81 75 ILE A O 1
ATOM 624 N N . LYS A 1 76 ? 19.355 5.097 -5.743 1.00 86.56 76 LYS A N 1
ATOM 625 C CA . LYS A 1 76 ? 18.062 5.765 -5.961 1.00 86.56 76 LYS A CA 1
ATOM 626 C C . LYS A 1 76 ? 16.906 4.771 -6.016 1.00 86.56 76 LYS A C 1
ATOM 628 O O . LYS A 1 76 ? 15.866 5.057 -5.438 1.00 86.56 76 LYS A O 1
ATOM 633 N N . LEU A 1 77 ? 17.077 3.621 -6.668 1.00 85.56 77 LEU A N 1
ATOM 634 C CA . LEU A 1 77 ? 16.049 2.574 -6.712 1.00 85.56 77 LEU A CA 1
ATOM 635 C C . LEU A 1 77 ? 15.752 2.015 -5.318 1.00 85.56 77 LEU A C 1
ATOM 637 O O . LEU A 1 77 ? 14.589 1.909 -4.935 1.00 85.56 77 LEU A O 1
ATOM 641 N N . ILE A 1 78 ? 16.793 1.756 -4.524 1.00 85.75 78 ILE A N 1
ATOM 642 C CA . ILE A 1 78 ? 16.644 1.336 -3.126 1.00 85.75 78 ILE A CA 1
ATOM 643 C C . ILE A 1 78 ? 15.910 2.419 -2.321 1.00 85.75 78 ILE A C 1
ATOM 645 O O . ILE A 1 78 ? 14.953 2.115 -1.613 1.00 85.75 78 ILE A O 1
ATOM 649 N N . ALA A 1 79 ? 16.282 3.693 -2.476 1.00 87.69 79 ALA A N 1
ATOM 650 C CA . ALA A 1 79 ? 15.599 4.796 -1.802 1.00 87.69 79 ALA A CA 1
ATOM 651 C C . ALA A 1 79 ? 14.119 4.920 -2.210 1.00 87.69 79 ALA A C 1
ATOM 653 O O . ALA A 1 79 ? 13.269 5.195 -1.367 1.00 87.69 79 ALA A O 1
ATOM 654 N N . ILE A 1 80 ? 13.793 4.679 -3.482 1.00 88.62 80 ILE A N 1
ATOM 655 C CA . ILE A 1 80 ? 12.408 4.675 -3.973 1.00 88.62 80 ILE A CA 1
ATOM 656 C C . ILE A 1 80 ? 11.613 3.518 -3.358 1.00 88.62 80 ILE A C 1
ATOM 658 O O . ILE A 1 80 ? 10.472 3.733 -2.954 1.00 88.62 80 ILE A O 1
ATOM 662 N N . SER A 1 81 ? 12.213 2.333 -3.207 1.00 86.31 81 SER A N 1
ATOM 663 C CA . SER A 1 81 ? 11.542 1.173 -2.596 1.00 86.31 81 SER A CA 1
ATOM 664 C C . SER A 1 81 ? 11.137 1.395 -1.129 1.00 86.31 81 SER A C 1
ATOM 666 O O . SER A 1 81 ? 10.185 0.783 -0.657 1.00 86.31 81 SER A O 1
ATOM 668 N N . LEU A 1 82 ? 11.806 2.314 -0.419 1.00 87.88 82 LEU A N 1
ATOM 669 C CA . LEU A 1 82 ? 11.423 2.743 0.934 1.00 87.88 82 LEU A CA 1
ATOM 670 C C . LEU A 1 82 ? 10.206 3.675 0.937 1.00 87.88 82 LEU A C 1
ATOM 672 O O . LEU A 1 82 ? 9.487 3.770 1.921 1.00 87.88 82 LEU A O 1
ATOM 676 N N . ILE A 1 83 ? 10.000 4.436 -0.131 1.00 89.62 83 ILE A N 1
ATOM 677 C CA . ILE A 1 83 ? 8.944 5.452 -0.185 1.00 89.62 83 ILE A CA 1
ATOM 678 C C . ILE A 1 83 ? 7.671 4.860 -0.794 1.00 89.62 83 ILE A C 1
ATOM 680 O O . ILE A 1 83 ? 6.563 5.237 -0.413 1.00 89.62 83 ILE A O 1
ATOM 684 N N . GLU A 1 84 ? 7.820 3.910 -1.717 1.00 88.06 84 GLU A N 1
ATOM 685 C CA . GLU A 1 84 ? 6.720 3.289 -2.450 1.00 88.06 84 GLU A CA 1
ATOM 686 C C . GLU A 1 84 ? 5.539 2.830 -1.564 1.00 88.06 84 GLU A C 1
ATOM 688 O O . GLU A 1 84 ? 4.403 3.197 -1.899 1.00 88.06 84 GLU A O 1
ATOM 693 N N . PRO A 1 85 ? 5.743 2.111 -0.436 1.00 87.25 85 PRO A N 1
ATOM 694 C CA . PRO A 1 85 ? 4.635 1.555 0.343 1.00 87.25 85 PRO A CA 1
ATOM 695 C C . PRO A 1 85 ? 3.737 2.615 0.989 1.00 87.25 85 PRO A C 1
ATOM 697 O O . PRO A 1 85 ? 2.605 2.317 1.350 1.00 87.25 85 PRO A O 1
ATOM 700 N N . PHE A 1 86 ? 4.208 3.857 1.123 1.00 88.12 86 PHE A N 1
ATOM 701 C CA . PHE A 1 86 ? 3.431 4.941 1.727 1.00 88.12 86 PHE A CA 1
ATOM 702 C C . PHE A 1 86 ? 2.612 5.747 0.717 1.00 88.12 86 PHE A C 1
ATOM 704 O O . PHE A 1 86 ? 1.624 6.370 1.097 1.00 88.12 86 PHE A O 1
ATOM 711 N N . PHE A 1 87 ? 3.006 5.754 -0.560 1.00 89.00 87 PHE A N 1
ATOM 712 C CA . PHE A 1 87 ? 2.358 6.582 -1.585 1.00 89.00 87 PHE A CA 1
ATOM 713 C C . PHE A 1 87 ? 1.672 5.744 -2.659 1.00 89.00 87 PHE A C 1
ATOM 715 O O . PHE A 1 87 ? 0.477 5.901 -2.906 1.00 89.00 87 PHE A O 1
ATOM 722 N N . ASN A 1 88 ? 2.422 4.848 -3.302 1.00 89.00 88 ASN A N 1
ATOM 723 C CA . ASN A 1 88 ? 1.920 4.068 -4.428 1.00 89.00 88 ASN A CA 1
ATOM 724 C C . ASN A 1 88 ? 0.943 2.989 -3.950 1.00 89.00 88 ASN A C 1
ATOM 726 O O . ASN A 1 88 ? -0.136 2.817 -4.515 1.00 89.00 88 ASN A O 1
ATOM 730 N N . HIS A 1 89 ? 1.297 2.296 -2.868 1.00 88.69 89 HIS A N 1
ATOM 731 C CA . HIS A 1 89 ? 0.505 1.177 -2.375 1.00 88.69 89 HIS A CA 1
ATOM 732 C C . HIS A 1 89 ? -0.903 1.591 -1.896 1.00 88.69 89 HIS A C 1
ATOM 734 O O . HIS A 1 89 ? -1.870 1.043 -2.432 1.00 88.69 89 HIS A O 1
ATOM 740 N N . PRO A 1 90 ? -1.088 2.629 -1.050 1.00 90.75 90 PRO A N 1
ATOM 741 C CA . PRO A 1 90 ? -2.428 3.061 -0.646 1.00 90.75 90 PRO A CA 1
ATOM 742 C C . PRO A 1 90 ? -3.259 3.570 -1.826 1.00 90.75 90 PRO A C 1
ATOM 744 O O . PRO A 1 90 ? -4.475 3.377 -1.872 1.00 90.75 90 PRO A O 1
ATOM 747 N N . MET A 1 91 ? -2.609 4.191 -2.815 1.00 92.31 91 MET A N 1
ATOM 748 C CA . MET A 1 91 ? -3.279 4.644 -4.029 1.00 92.31 91 MET A CA 1
ATOM 749 C C . MET A 1 91 ? -3.793 3.461 -4.865 1.00 92.31 91 MET A C 1
ATOM 751 O O . MET A 1 91 ? -4.933 3.493 -5.335 1.00 92.31 91 MET A O 1
ATOM 755 N N . ASN A 1 92 ? -3.012 2.385 -4.983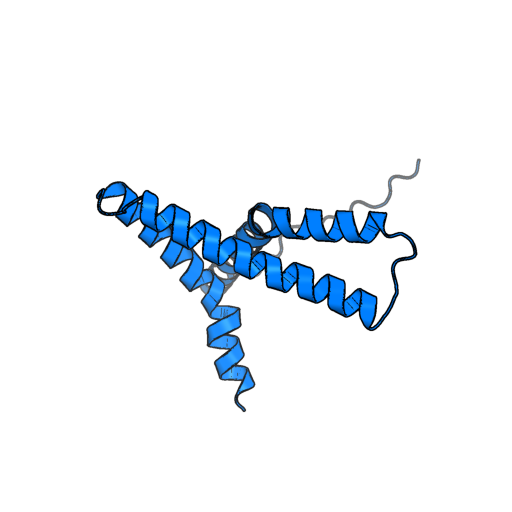 1.00 91.7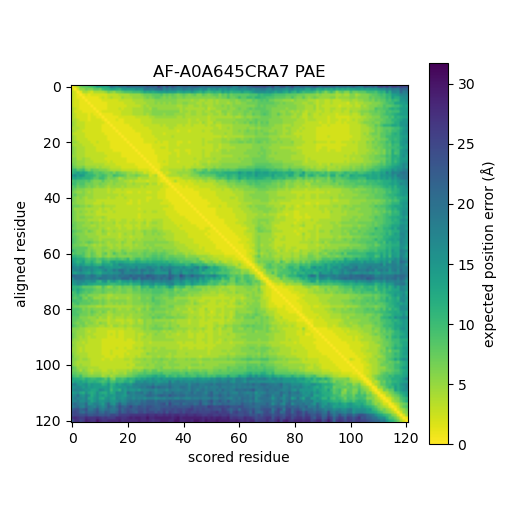5 92 ASN A N 1
ATOM 756 C CA . ASN A 1 92 ? -3.440 1.157 -5.656 1.00 91.75 92 ASN A CA 1
ATOM 757 C C . ASN A 1 92 ? -4.592 0.462 -4.926 1.00 91.75 92 ASN A C 1
ATOM 759 O O . ASN A 1 92 ? -5.541 0.013 -5.576 1.00 91.75 92 ASN A O 1
ATOM 763 N N . VAL A 1 93 ? -4.559 0.414 -3.593 1.00 92.62 93 VAL A N 1
ATOM 764 C CA . VAL A 1 93 ? -5.661 -0.130 -2.783 1.00 92.62 93 VAL A CA 1
ATOM 765 C C . VAL A 1 93 ? -6.926 0.687 -3.013 1.00 92.62 93 VAL A C 1
ATOM 767 O O . VAL A 1 93 ? -7.972 0.129 -3.345 1.00 92.62 93 VAL A O 1
ATOM 770 N N . TRP A 1 94 ? -6.825 2.016 -2.952 1.00 93.12 94 TRP A N 1
ATOM 771 C CA . TRP A 1 94 ? -7.948 2.911 -3.221 1.00 93.12 94 TRP A CA 1
ATOM 772 C C . TRP A 1 94 ? -8.551 2.697 -4.614 1.00 93.12 94 TRP A C 1
ATOM 774 O O . TRP A 1 94 ? -9.770 2.565 -4.756 1.00 93.12 94 TRP A O 1
ATOM 784 N N . PHE A 1 95 ? -7.715 2.621 -5.652 1.00 91.69 95 PHE A N 1
ATOM 785 C CA . PHE A 1 95 ? -8.183 2.358 -7.013 1.00 91.69 95 PHE A CA 1
ATOM 786 C C . PHE A 1 95 ? -8.822 0.978 -7.155 1.00 91.69 95 PHE A C 1
ATOM 788 O O . PHE A 1 95 ? -9.841 0.853 -7.837 1.00 91.69 95 PHE A O 1
ATOM 795 N N . SER A 1 96 ? -8.291 -0.030 -6.468 1.00 92.00 96 SER A N 1
ATOM 796 C CA . SER A 1 96 ? -8.844 -1.386 -6.470 1.00 92.00 96 SER A CA 1
ATOM 797 C C . SER A 1 96 ? -10.216 -1.438 -5.795 1.00 92.00 96 SER A C 1
ATOM 799 O O . SER A 1 96 ? -11.158 -2.013 -6.344 1.00 92.00 96 SER A O 1
ATOM 801 N N . LEU A 1 97 ? -10.380 -0.778 -4.647 1.00 93.06 97 LEU A N 1
ATOM 802 C CA . LEU A 1 97 ? -11.672 -0.658 -3.963 1.00 93.06 97 LEU A CA 1
ATOM 803 C C . LEU A 1 97 ? -12.690 0.097 -4.822 1.00 93.06 97 LEU A C 1
ATOM 805 O O . LEU A 1 97 ? -13.824 -0.354 -4.996 1.00 93.06 97 LEU A O 1
ATOM 809 N N . LYS A 1 98 ? -12.273 1.218 -5.422 1.00 90.69 98 LYS A N 1
ATOM 810 C CA . LYS A 1 98 ? -13.111 2.006 -6.331 1.00 90.69 98 LYS A CA 1
ATOM 811 C C . LYS A 1 98 ? -13.531 1.194 -7.562 1.00 90.69 98 LYS A C 1
ATOM 813 O O . LYS A 1 98 ? -14.686 1.276 -7.976 1.00 90.69 98 LYS A O 1
ATOM 818 N N . GLY A 1 99 ? -12.628 0.395 -8.128 1.00 89.25 99 GLY A N 1
ATOM 819 C CA . GLY A 1 99 ? -12.922 -0.513 -9.239 1.00 89.25 99 GLY A CA 1
ATOM 820 C C . GLY A 1 99 ? -13.980 -1.555 -8.874 1.00 89.25 99 GLY A C 1
ATOM 821 O O . GLY A 1 99 ? -14.950 -1.725 -9.612 1.00 89.25 99 GLY A O 1
ATOM 822 N N . ASN A 1 100 ? -13.853 -2.180 -7.700 1.00 90.69 100 ASN A N 1
ATOM 823 C CA . ASN A 1 100 ? -14.852 -3.120 -7.184 1.00 90.69 100 ASN A CA 1
ATOM 824 C C . ASN A 1 100 ? -16.217 -2.446 -6.972 1.00 90.69 100 ASN A C 1
ATOM 826 O O . ASN A 1 100 ? -17.245 -2.977 -7.394 1.00 90.69 100 ASN A O 1
ATOM 830 N N . TYR A 1 101 ? -16.233 -1.239 -6.405 1.00 89.94 101 TYR A N 1
ATOM 831 C CA . TYR A 1 101 ? -17.464 -0.468 -6.238 1.00 89.94 101 TYR A CA 1
ATOM 832 C C . TYR A 1 101 ? -18.129 -0.124 -7.581 1.00 89.94 101 TYR A C 1
ATOM 834 O O . TYR A 1 101 ? -19.338 -0.303 -7.741 1.00 89.94 101 TYR A O 1
ATOM 842 N N . HIS A 1 102 ? -17.359 0.328 -8.576 1.00 89.88 102 HIS A N 1
ATOM 843 C CA . HIS A 1 102 ? -17.882 0.613 -9.917 1.00 89.88 102 HIS A CA 1
ATOM 844 C C . HIS A 1 102 ? -18.428 -0.633 -10.615 1.00 89.88 102 HIS A C 1
ATOM 846 O O . HIS A 1 102 ? -19.467 -0.553 -11.272 1.00 89.88 102 HIS A O 1
ATOM 852 N N . TYR A 1 103 ? -17.774 -1.782 -10.432 1.00 87.56 103 TYR A N 1
ATOM 853 C CA . TYR A 1 103 ? -18.261 -3.058 -10.944 1.00 87.56 103 TYR A CA 1
ATOM 854 C C . TYR A 1 103 ? -19.625 -3.422 -10.341 1.00 87.56 103 TYR A C 1
ATOM 856 O O . TYR A 1 103 ? -20.555 -3.739 -11.082 1.00 87.56 103 TYR A O 1
ATOM 864 N N . MET A 1 104 ? -19.782 -3.291 -9.019 1.00 88.12 104 MET A N 1
ATOM 865 C CA . MET A 1 104 ? -21.048 -3.572 -8.327 1.00 88.12 104 MET A CA 1
ATOM 866 C C . MET A 1 104 ? -22.167 -2.585 -8.686 1.00 88.12 104 MET A C 1
ATOM 868 O O . MET A 1 104 ? -23.326 -2.974 -8.782 1.00 88.12 104 MET A O 1
ATOM 872 N N . THR A 1 105 ? -21.832 -1.310 -8.897 1.00 88.44 105 THR A N 1
ATOM 873 C CA . THR A 1 105 ? -22.802 -0.247 -9.226 1.00 88.44 105 THR A CA 1
ATOM 874 C C . THR A 1 105 ? -23.092 -0.118 -10.723 1.00 88.44 105 THR A C 1
ATOM 876 O O . THR A 1 105 ? -23.894 0.723 -11.127 1.00 88.44 105 THR A O 1
ATOM 879 N N . GLY A 1 106 ? -22.457 -0.939 -11.566 1.00 85.31 106 GLY A N 1
ATOM 880 C CA . GLY A 1 106 ? -22.664 -0.935 -13.015 1.00 85.31 106 GLY A CA 1
ATOM 881 C C . GLY A 1 106 ? -22.119 0.307 -13.728 1.00 85.31 106 GLY A C 1
ATOM 882 O O . GLY A 1 106 ? -22.447 0.541 -14.894 1.00 85.31 106 GLY A O 1
ATOM 883 N N . VAL A 1 107 ? -21.279 1.107 -13.066 1.00 83.50 107 VAL A N 1
ATOM 884 C CA . VAL A 1 107 ? -20.665 2.296 -13.663 1.00 83.50 107 VAL A CA 1
ATOM 885 C C . VAL A 1 107 ? -19.587 1.852 -14.648 1.00 83.50 107 VAL A C 1
ATOM 887 O O . VAL A 1 107 ? -18.541 1.339 -14.264 1.00 83.50 107 VAL A O 1
ATOM 890 N N . ARG A 1 108 ? -19.839 2.072 -15.940 1.00 75.31 108 ARG A N 1
ATOM 891 C CA . ARG A 1 108 ? -18.909 1.729 -17.033 1.00 75.31 108 ARG A CA 1
ATOM 892 C C . ARG A 1 108 ? -18.196 2.941 -17.640 1.00 75.31 108 ARG A C 1
ATOM 894 O O . ARG A 1 108 ? -17.511 2.803 -18.651 1.00 75.31 108 ARG A O 1
ATOM 901 N N . SER A 1 109 ? -18.376 4.138 -17.077 1.00 73.94 109 SER A N 1
ATOM 902 C CA . SER A 1 109 ? -17.760 5.352 -17.613 1.00 73.94 109 SER A CA 1
ATOM 903 C C . SER A 1 109 ? -16.323 5.506 -17.103 1.00 73.94 109 SER A C 1
ATOM 905 O O . SER A 1 109 ? -16.065 5.611 -15.910 1.00 73.94 109 SER A O 1
ATOM 907 N N . TRP A 1 110 ? -15.369 5.563 -18.030 1.00 67.81 110 TRP A N 1
ATOM 908 C CA . TRP A 1 110 ? -13.942 5.775 -17.744 1.00 67.81 110 TRP A CA 1
ATOM 909 C C . TRP A 1 110 ? -13.574 7.258 -17.534 1.00 67.81 110 TRP A C 1
ATOM 911 O O . TRP A 1 110 ? -12.401 7.622 -17.507 1.00 67.81 110 TRP A O 1
ATOM 921 N N . GLY A 1 111 ? -14.577 8.132 -17.400 1.00 75.94 111 GLY A N 1
ATOM 922 C CA . GLY A 1 111 ? -14.407 9.585 -17.452 1.00 75.94 111 GLY A CA 1
ATOM 923 C C . GLY A 1 111 ? -14.170 10.112 -18.874 1.00 75.94 111 GLY A C 1
ATOM 924 O O . GLY A 1 111 ? -14.147 9.361 -19.850 1.00 75.94 111 GLY A O 1
ATOM 925 N N . LYS A 1 112 ? -14.024 11.436 -19.009 1.00 76.94 112 LYS A N 1
ATOM 926 C CA . LYS A 1 112 ? -13.664 12.077 -20.282 1.00 76.94 112 LYS A CA 1
ATOM 927 C C . LYS A 1 112 ? -12.152 11.969 -20.493 1.00 76.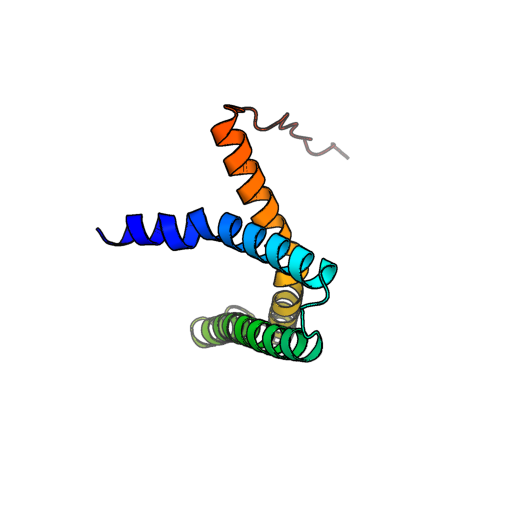94 112 LYS A C 1
ATOM 929 O O . LYS A 1 112 ? -11.388 12.667 -19.833 1.00 76.94 112 LYS A O 1
ATOM 934 N N . MET A 1 113 ? -11.712 11.117 -21.418 1.00 76.19 113 MET A N 1
ATOM 935 C CA . MET A 1 113 ? -10.309 11.069 -21.850 1.00 76.19 113 MET A CA 1
ATOM 936 C C . MET A 1 113 ? -10.032 12.199 -22.849 1.00 76.19 113 MET A C 1
ATOM 938 O O . MET A 1 113 ? -9.977 11.985 -24.060 1.00 76.19 113 MET A O 1
ATOM 942 N N . GLU A 1 114 ? -9.891 13.426 -22.352 1.00 75.50 114 GLU A N 1
ATOM 943 C CA . GLU A 1 114 ? -9.519 14.566 -23.189 1.00 75.50 114 GLU A CA 1
ATOM 944 C C . GLU A 1 114 ? -8.023 14.502 -23.513 1.00 75.50 114 GLU A C 1
ATOM 946 O O . GLU A 1 114 ? -7.158 14.787 -22.683 1.00 75.50 114 GLU A O 1
ATOM 951 N N . ARG A 1 115 ? -7.702 14.109 -24.748 1.00 76.00 115 ARG A N 1
ATOM 952 C CA . ARG A 1 115 ? -6.334 14.181 -25.262 1.00 76.00 115 ARG A CA 1
ATOM 953 C C . ARG A 1 115 ? -5.983 15.649 -25.490 1.00 76.00 115 ARG A C 1
ATOM 955 O O . ARG A 1 115 ? -6.368 16.228 -26.503 1.00 76.00 115 ARG A O 1
ATOM 962 N N . LYS A 1 116 ? -5.227 16.254 -24.575 1.00 75.31 116 LYS A N 1
ATOM 963 C CA . LYS A 1 116 ? -4.542 17.516 -24.871 1.00 75.31 116 LYS A CA 1
ATOM 964 C C . LYS A 1 116 ? -3.411 17.213 -25.850 1.00 75.31 116 LYS A C 1
ATOM 966 O O . LYS A 1 116 ? -2.416 16.597 -25.482 1.00 75.31 116 LYS A O 1
ATOM 971 N N . GLY A 1 117 ? -3.606 17.586 -27.114 1.00 80.88 117 GLY A N 1
ATOM 972 C CA . GLY A 1 117 ? -2.538 17.565 -28.109 1.00 80.88 117 GLY A CA 1
ATOM 973 C C . GLY A 1 117 ? -1.383 18.469 -27.680 1.00 80.88 117 GLY A C 1
ATOM 974 O O . GLY A 1 117 ? -1.550 19.364 -26.850 1.00 80.88 117 GLY A O 1
ATOM 975 N N . PHE A 1 118 ? -0.202 18.241 -28.246 1.00 80.38 118 PHE A N 1
ATOM 976 C CA . PHE A 1 118 ? 0.933 19.127 -28.022 1.00 80.38 118 PHE A CA 1
ATOM 977 C C . PHE A 1 118 ? 0.583 20.515 -28.566 1.00 80.38 118 PHE A C 1
ATOM 979 O O . PHE A 1 118 ? 0.325 20.666 -29.761 1.00 80.38 118 PHE A O 1
ATOM 986 N N . ALA A 1 119 ? 0.537 21.522 -27.690 1.00 73.06 119 ALA A N 1
ATOM 987 C CA . ALA A 1 119 ? 0.415 22.904 -28.123 1.00 73.06 119 ALA A CA 1
ATOM 988 C C . ALA A 1 119 ? 1.591 23.213 -29.059 1.00 73.06 119 ALA A C 1
ATOM 990 O O . ALA A 1 119 ? 2.753 23.002 -28.701 1.00 73.06 119 ALA A O 1
ATOM 991 N N . LYS A 1 120 ? 1.281 23.656 -30.281 1.00 60.72 120 LYS A N 1
ATOM 992 C CA . LYS A 1 120 ? 2.288 24.178 -31.203 1.00 60.72 120 LYS A CA 1
ATOM 993 C C . LYS A 1 120 ? 2.857 25.439 -30.548 1.00 60.72 120 LYS A C 1
ATOM 995 O O . LYS A 1 120 ? 2.086 26.312 -30.159 1.00 60.72 120 LYS A O 1
ATOM 1000 N N . LYS A 1 121 ? 4.171 25.428 -30.346 1.00 48.47 121 LYS A N 1
ATOM 1001 C CA . LYS A 1 121 ? 4.949 26.509 -29.742 1.00 48.47 121 LYS A CA 1
ATOM 1002 C C . LYS A 1 121 ? 4.750 27.825 -30.487 1.00 48.47 121 LYS A C 1
ATOM 1004 O O . LYS A 1 121 ? 4.617 27.754 -31.731 1.00 48.47 121 LYS A O 1
#

Radius of gyration: 20.07 Å; Cα contacts (8 Å, |Δi|>4): 34; chains: 1; bounding box: 49×52×55 Å